Protein AF-A0A2V6F4D1-F1 (afdb_monomer_lite)

Radius of gyration: 13.79 Å; chains: 1; bounding box: 29×24×39 Å

Sequence (109 aa):
STAERVASDVWSASGIIGNGSFQYFFECGLDAENCARAYEAIELPEVARIFRLALSLFPDSRPHEDVAERVAFVREREDAFDKLGMEIVRLDSKMEAHLSAYLKKAGLE

Structure (mmCIF, N/CA/C/O backbone):
data_AF-A0A2V6F4D1-F1
#
_entry.id   AF-A0A2V6F4D1-F1
#
loop_
_atom_site.group_PDB
_atom_site.id
_atom_site.type_symbol
_atom_site.label_atom_id
_atom_site.label_alt_id
_atom_site.label_comp_id
_atom_site.label_asym_id
_atom_site.label_entity_id
_atom_site.label_seq_id
_atom_site.pdbx_PDB_ins_code
_atom_site.Cartn_x
_atom_site.Cartn_y
_atom_site.Cartn_z
_atom_site.occupancy
_atom_site.B_iso_or_equiv
_atom_site.auth_seq_id
_atom_site.auth_comp_id
_atom_site.auth_asym_id
_atom_site.auth_atom_id
_atom_site.pdbx_PDB_model_num
ATOM 1 N N . SER A 1 1 ? -0.321 -10.805 18.295 1.00 84.62 1 SER A N 1
ATOM 2 C CA . SER A 1 1 ? -1.756 -11.019 18.011 1.00 84.62 1 SER A CA 1
ATOM 3 C C . SER A 1 1 ? -2.048 -10.647 16.556 1.00 84.62 1 SER A C 1
ATOM 5 O O . SER A 1 1 ? -1.171 -10.120 15.880 1.00 84.62 1 SER A O 1
ATOM 7 N N . THR A 1 2 ? -3.243 -10.937 16.025 1.00 92.06 2 THR A N 1
ATOM 8 C CA . THR A 1 2 ? -3.626 -10.473 14.671 1.00 92.06 2 THR A CA 1
ATOM 9 C C . THR A 1 2 ? -3.682 -8.946 14.588 1.00 92.06 2 THR A C 1
ATOM 11 O O . THR A 1 2 ? -3.272 -8.384 13.579 1.00 92.06 2 THR A O 1
ATOM 14 N N . ALA A 1 3 ? -4.107 -8.271 15.658 1.00 94.19 3 ALA A N 1
ATOM 15 C CA . ALA A 1 3 ? -4.193 -6.816 15.691 1.00 94.19 3 ALA A CA 1
ATOM 16 C C . ALA A 1 3 ? -2.820 -6.122 15.714 1.00 94.19 3 ALA A C 1
ATOM 18 O O . ALA A 1 3 ? -2.634 -5.150 14.993 1.00 94.19 3 ALA A O 1
ATOM 19 N N . GLU A 1 4 ? -1.836 -6.669 16.438 1.00 94.75 4 GLU A N 1
ATOM 20 C CA . GLU A 1 4 ? -0.452 -6.160 16.411 1.00 94.75 4 GLU A CA 1
ATOM 21 C C . GLU A 1 4 ? 0.172 -6.251 15.013 1.00 94.75 4 GLU A C 1
ATOM 23 O O . GLU A 1 4 ? 0.883 -5.341 14.601 1.00 94.75 4 GLU A O 1
ATOM 28 N N . ARG A 1 5 ? -0.120 -7.323 14.258 1.00 95.62 5 ARG A N 1
ATOM 29 C CA . ARG A 1 5 ? 0.347 -7.454 12.868 1.00 95.62 5 ARG A CA 1
ATOM 30 C C . ARG A 1 5 ? -0.270 -6.392 11.964 1.00 95.62 5 ARG A C 1
ATOM 32 O O . ARG A 1 5 ? 0.471 -5.699 11.287 1.00 95.62 5 ARG A O 1
ATOM 39 N N . VAL A 1 6 ? -1.592 -6.206 12.028 1.00 97.12 6 VAL A N 1
ATOM 40 C CA . VAL A 1 6 ? -2.284 -5.146 11.270 1.00 97.12 6 VAL A CA 1
ATOM 41 C C . VAL A 1 6 ? -1.700 -3.768 11.588 1.00 97.12 6 VAL A C 1
ATOM 43 O O . VAL A 1 6 ? -1.415 -3.006 10.670 1.00 97.12 6 VAL A O 1
ATOM 46 N N . ALA A 1 7 ? -1.465 -3.460 12.866 1.00 96.25 7 ALA A N 1
ATOM 47 C CA . ALA A 1 7 ? -0.856 -2.192 13.263 1.00 96.25 7 ALA A CA 1
ATOM 48 C C . ALA A 1 7 ? 0.572 -2.035 12.725 1.00 96.25 7 ALA A C 1
ATOM 50 O O . ALA A 1 7 ? 0.905 -0.989 12.174 1.00 96.25 7 ALA A O 1
ATOM 51 N N . SER A 1 8 ? 1.392 -3.085 12.826 1.00 95.81 8 SER A N 1
ATOM 52 C CA . SER A 1 8 ? 2.746 -3.099 12.270 1.00 95.81 8 SER A CA 1
ATOM 53 C C . SER A 1 8 ? 2.741 -2.873 10.759 1.00 95.81 8 SER A C 1
ATOM 55 O O . SER A 1 8 ? 3.541 -2.079 10.270 1.00 95.81 8 SER A O 1
ATOM 57 N N . ASP A 1 9 ? 1.845 -3.531 10.023 1.00 96.56 9 ASP A N 1
ATOM 58 C CA . ASP A 1 9 ? 1.752 -3.417 8.566 1.00 96.56 9 ASP A CA 1
ATOM 59 C C . ASP A 1 9 ? 1.314 -2.010 8.142 1.00 96.56 9 ASP A C 1
ATOM 61 O O . ASP A 1 9 ? 1.929 -1.419 7.255 1.00 96.56 9 ASP A O 1
ATOM 65 N N . VAL A 1 10 ? 0.301 -1.441 8.807 1.00 96.75 10 VAL A N 1
ATOM 66 C CA . VAL A 1 10 ? -0.188 -0.078 8.539 1.00 96.75 10 VAL A CA 1
ATOM 67 C C . VAL A 1 10 ? 0.880 0.967 8.858 1.00 96.75 10 VAL A C 1
ATOM 69 O O . VAL A 1 10 ? 1.158 1.822 8.018 1.00 96.75 10 VAL A O 1
ATOM 72 N N . TRP A 1 11 ? 1.504 0.903 10.039 1.00 94.69 11 TRP A N 1
ATOM 73 C CA . TRP A 1 11 ? 2.543 1.863 10.424 1.00 94.69 11 TRP A CA 1
ATOM 74 C C . TRP A 1 11 ? 3.767 1.778 9.521 1.00 94.69 11 TRP A C 1
ATOM 76 O O . TRP A 1 11 ? 4.279 2.810 9.088 1.00 94.69 11 TRP A O 1
ATOM 86 N N . SER A 1 12 ? 4.221 0.562 9.209 1.00 94.75 12 SER A N 1
ATOM 87 C CA . SER A 1 12 ? 5.384 0.369 8.337 1.00 94.75 12 SER A CA 1
ATOM 88 C C . SER A 1 12 ? 5.101 0.911 6.939 1.00 94.75 12 SER A C 1
ATOM 90 O O . SER A 1 12 ? 5.909 1.661 6.395 1.00 94.75 12 SER A O 1
ATOM 92 N N . ALA A 1 13 ? 3.932 0.586 6.381 1.00 96.38 13 ALA A N 1
ATOM 93 C CA . ALA A 1 13 ? 3.523 1.057 5.067 1.00 96.38 13 ALA A CA 1
ATOM 94 C C . ALA A 1 13 ? 3.382 2.586 5.008 1.00 96.38 13 ALA A C 1
ATOM 96 O O . ALA A 1 13 ? 3.936 3.201 4.099 1.00 96.38 13 ALA A O 1
ATOM 97 N N . SER A 1 14 ? 2.697 3.201 5.981 1.00 95.38 14 SER A N 1
ATOM 98 C CA . SER A 1 14 ? 2.554 4.662 6.070 1.00 95.38 14 SER A CA 1
ATOM 99 C C . SER A 1 14 ? 3.920 5.350 6.161 1.00 95.38 14 SER A C 1
ATOM 101 O O . SER A 1 14 ? 4.213 6.229 5.350 1.00 95.38 14 SER A O 1
ATOM 103 N N . GLY A 1 15 ? 4.801 4.899 7.061 1.00 94.62 15 GLY A N 1
ATOM 104 C CA . GLY A 1 15 ? 6.126 5.499 7.232 1.00 94.62 15 GLY A CA 1
ATOM 105 C C . GLY A 1 15 ? 7.007 5.391 5.984 1.00 94.62 15 GLY A C 1
ATOM 106 O O . GLY A 1 15 ? 7.672 6.353 5.602 1.00 94.62 15 GLY A O 1
ATOM 107 N N . ILE A 1 16 ? 6.984 4.242 5.307 1.00 96.88 16 ILE A N 1
ATOM 108 C CA . ILE A 1 16 ? 7.765 4.012 4.085 1.00 96.88 16 ILE A CA 1
ATOM 109 C C . ILE A 1 16 ? 7.234 4.853 2.922 1.00 96.88 16 ILE A C 1
ATOM 111 O O . ILE A 1 16 ? 8.013 5.538 2.258 1.00 96.88 16 ILE A O 1
ATOM 115 N N . ILE A 1 17 ? 5.916 4.862 2.708 1.00 96.75 17 ILE A N 1
ATOM 116 C CA . ILE A 1 17 ? 5.296 5.658 1.643 1.00 96.75 17 ILE A CA 1
ATOM 117 C C . ILE A 1 17 ? 5.469 7.157 1.908 1.00 96.75 17 ILE A C 1
ATOM 119 O O . ILE A 1 17 ? 5.751 7.910 0.979 1.00 96.75 17 ILE A O 1
ATOM 123 N N . GLY A 1 18 ? 5.373 7.597 3.163 1.00 94.38 18 GLY A N 1
ATOM 124 C CA . GLY A 1 18 ? 5.629 8.986 3.543 1.00 94.38 18 GLY A CA 1
ATOM 125 C C . GLY A 1 18 ? 7.074 9.433 3.296 1.00 94.38 18 GLY A C 1
ATOM 126 O O . GLY A 1 18 ? 7.304 10.611 3.033 1.00 94.38 18 GLY A O 1
ATOM 127 N N . ASN A 1 19 ? 8.040 8.510 3.340 1.00 95.00 19 ASN A N 1
ATOM 128 C CA . ASN A 1 19 ? 9.457 8.817 3.140 1.00 95.00 19 ASN A CA 1
ATOM 129 C C . ASN A 1 19 ? 9.904 8.758 1.670 1.00 95.00 19 ASN A C 1
ATOM 131 O O . ASN A 1 19 ? 10.787 9.510 1.269 1.00 95.00 19 ASN A O 1
ATOM 135 N N . GLY A 1 20 ? 9.327 7.860 0.868 1.00 93.69 20 GLY A N 1
ATOM 136 C CA . GLY A 1 20 ? 9.798 7.624 -0.500 1.00 93.69 20 GLY A CA 1
ATOM 137 C C . GLY A 1 20 ? 8.766 6.998 -1.430 1.00 93.69 20 GLY A C 1
ATOM 138 O O . GLY A 1 20 ? 9.142 6.319 -2.384 1.00 93.69 20 GLY A O 1
ATOM 139 N N . SER A 1 21 ? 7.474 7.213 -1.159 1.00 96.44 21 SER A N 1
ATOM 140 C CA . SER A 1 21 ? 6.369 6.769 -2.013 1.00 96.44 21 SER A CA 1
ATOM 141 C C . SER A 1 21 ? 6.341 5.241 -2.214 1.00 96.44 21 SER A C 1
ATOM 143 O O . SER A 1 21 ? 6.951 4.465 -1.471 1.00 96.44 21 SER A O 1
ATOM 145 N N . PHE A 1 22 ? 5.601 4.777 -3.220 1.00 97.62 22 PHE A N 1
ATOM 146 C CA . PHE A 1 22 ? 5.604 3.376 -3.631 1.00 97.62 22 PHE A CA 1
ATOM 147 C C . PHE A 1 22 ? 6.956 2.918 -4.184 1.00 97.62 22 PHE A C 1
ATOM 149 O O . PHE A 1 22 ? 7.234 1.721 -4.150 1.00 97.62 22 PHE A O 1
ATOM 156 N N . GLN A 1 23 ? 7.813 3.838 -4.639 1.00 95.38 23 GLN A N 1
ATOM 157 C CA . GLN A 1 23 ? 9.179 3.496 -5.021 1.00 95.38 23 GLN A CA 1
ATOM 158 C C . GLN A 1 23 ? 9.922 2.830 -3.868 1.00 95.38 23 GLN A C 1
ATOM 160 O O . GLN A 1 23 ? 10.333 1.673 -3.983 1.00 95.38 23 GLN A O 1
ATOM 165 N N . TYR A 1 24 ? 10.014 3.523 -2.736 1.00 96.44 24 TYR A N 1
ATOM 166 C CA . TYR A 1 24 ? 10.702 2.988 -1.572 1.00 96.44 24 TYR A CA 1
ATOM 167 C C . TYR A 1 24 ? 9.999 1.741 -1.017 1.00 96.44 24 TYR A C 1
ATOM 169 O O . TYR A 1 24 ? 10.649 0.780 -0.611 1.00 96.44 24 TYR A O 1
ATOM 177 N N . PHE A 1 25 ? 8.665 1.692 -1.095 1.00 97.94 25 PHE A N 1
ATOM 178 C CA . PHE A 1 25 ? 7.891 0.510 -0.709 1.00 97.94 25 PHE A CA 1
ATOM 179 C C . PHE A 1 25 ? 8.295 -0.757 -1.478 1.00 97.94 25 PHE A C 1
ATOM 181 O O . PHE A 1 25 ? 8.568 -1.796 -0.868 1.00 97.94 25 PHE A O 1
ATOM 188 N N . PHE A 1 26 ? 8.357 -0.688 -2.810 1.00 97.38 26 PHE A N 1
ATOM 189 C CA . PHE A 1 26 ? 8.723 -1.843 -3.632 1.00 97.38 26 PHE A CA 1
ATOM 190 C C . PHE A 1 26 ? 10.229 -2.146 -3.584 1.00 97.38 26 PHE A C 1
ATOM 192 O O . PHE A 1 26 ? 10.604 -3.318 -3.674 1.00 97.38 26 PHE A O 1
ATOM 199 N N . GLU A 1 27 ? 11.090 -1.147 -3.367 1.00 93.12 27 GLU A N 1
ATOM 200 C CA . GLU A 1 27 ? 12.516 -1.347 -3.058 1.00 93.12 27 GLU A CA 1
ATOM 201 C C . GLU A 1 27 ? 12.704 -2.202 -1.794 1.00 93.12 27 GLU A C 1
ATOM 203 O O . GLU A 1 27 ? 13.487 -3.155 -1.804 1.00 93.12 27 GLU A O 1
ATOM 208 N N . CYS A 1 28 ? 11.923 -1.939 -0.740 1.00 94.19 28 CYS A N 1
ATOM 209 C CA . CYS A 1 28 ? 11.936 -2.718 0.501 1.00 94.19 28 CYS A CA 1
ATOM 210 C C . CYS A 1 28 ? 11.368 -4.143 0.360 1.00 94.19 28 CYS A C 1
ATOM 212 O O . CYS A 1 28 ? 11.510 -4.940 1.286 1.00 94.19 28 CYS A O 1
ATOM 214 N N . GLY A 1 29 ? 10.734 -4.482 -0.769 1.00 93.69 29 GLY A N 1
ATOM 215 C CA . GLY A 1 29 ? 10.174 -5.816 -1.008 1.00 93.69 29 GLY A CA 1
ATOM 216 C C . GLY A 1 29 ? 8.981 -6.156 -0.111 1.00 93.69 29 GLY A C 1
ATOM 217 O O . GLY A 1 29 ? 8.773 -7.325 0.209 1.00 93.69 29 GLY A O 1
ATOM 218 N N . LEU A 1 30 ? 8.218 -5.147 0.317 1.00 94.31 30 LEU A N 1
ATOM 219 C CA . LEU A 1 30 ? 7.033 -5.349 1.145 1.00 94.31 30 LEU A CA 1
ATOM 220 C C . LEU A 1 30 ? 5.851 -5.910 0.346 1.00 94.31 30 LEU A C 1
ATOM 222 O O . LEU A 1 30 ? 5.698 -5.664 -0.852 1.00 94.31 30 LEU A O 1
ATOM 226 N N . ASP A 1 31 ? 4.980 -6.643 1.040 1.00 96.12 31 ASP A N 1
ATOM 227 C CA . ASP A 1 31 ? 3.773 -7.225 0.455 1.00 96.12 31 ASP A CA 1
ATOM 228 C C . ASP A 1 31 ? 2.637 -6.190 0.405 1.00 96.12 31 ASP A C 1
ATOM 230 O O . ASP A 1 31 ? 1.941 -5.932 1.391 1.00 96.12 31 ASP A O 1
ATOM 234 N N . ALA A 1 32 ? 2.442 -5.603 -0.777 1.00 97.31 32 ALA A N 1
ATOM 235 C CA . ALA A 1 32 ? 1.397 -4.614 -1.028 1.00 97.31 32 ALA A CA 1
ATOM 236 C C . ALA A 1 32 ? -0.030 -5.153 -0.813 1.00 97.31 32 ALA A C 1
ATOM 238 O O . ALA A 1 32 ? -0.895 -4.394 -0.375 1.00 97.31 32 ALA A O 1
ATOM 239 N N . GLU A 1 33 ? -0.304 -6.431 -1.096 1.00 97.88 33 GLU A N 1
ATOM 240 C CA . GLU A 1 33 ? -1.643 -7.008 -0.901 1.00 97.88 33 GLU A CA 1
ATOM 241 C C . GLU A 1 33 ? -1.907 -7.263 0.586 1.00 97.88 33 GLU A C 1
ATOM 243 O O . GLU A 1 33 ? -3.020 -7.035 1.064 1.00 97.88 33 GLU A O 1
ATOM 248 N N . ASN A 1 34 ? -0.885 -7.654 1.352 1.00 97.69 34 ASN A N 1
ATOM 249 C CA . ASN A 1 34 ? -1.007 -7.733 2.806 1.00 97.69 34 ASN A CA 1
ATOM 250 C C . ASN A 1 34 ? -1.252 -6.348 3.431 1.00 97.69 34 ASN A C 1
ATOM 252 O O . ASN A 1 34 ? -2.167 -6.197 4.242 1.00 97.69 34 ASN A O 1
ATOM 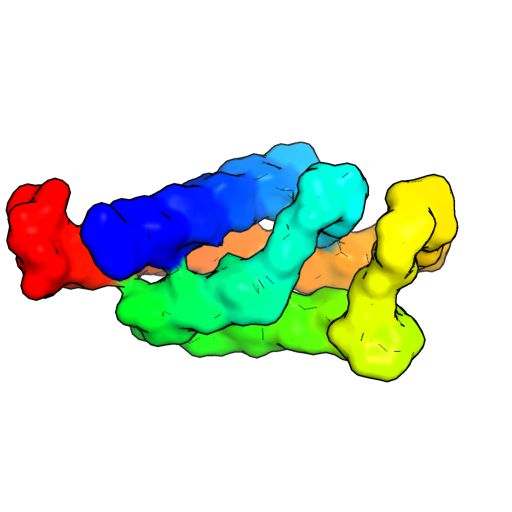256 N N . CYS A 1 35 ? -0.524 -5.313 2.994 1.00 97.88 35 CYS A N 1
ATOM 257 C CA . CYS A 1 35 ? -0.792 -3.935 3.417 1.00 97.88 35 CYS A CA 1
ATOM 258 C C . CYS A 1 35 ? -2.212 -3.490 3.036 1.00 97.88 35 CYS A C 1
ATOM 260 O O . CYS A 1 35 ? -2.908 -2.906 3.866 1.00 97.88 35 CYS A O 1
ATOM 262 N N . ALA A 1 36 ? -2.692 -3.820 1.830 1.00 98.38 36 ALA A N 1
ATOM 263 C CA . ALA A 1 36 ? -4.063 -3.516 1.420 1.00 98.38 36 ALA A CA 1
ATOM 264 C C . ALA A 1 36 ? -5.097 -4.116 2.387 1.00 98.38 36 ALA A C 1
ATOM 266 O O . ALA A 1 36 ? -5.993 -3.412 2.850 1.00 98.38 36 ALA A O 1
ATOM 267 N N . ARG A 1 37 ? -4.939 -5.391 2.758 1.00 98.38 37 ARG A N 1
ATOM 268 C CA . ARG A 1 37 ? -5.823 -6.061 3.728 1.00 98.38 37 ARG A CA 1
ATOM 269 C C . ARG A 1 37 ? -5.741 -5.445 5.122 1.00 98.38 37 ARG A C 1
ATOM 271 O O . ARG A 1 37 ? -6.759 -5.360 5.805 1.00 98.38 37 ARG A O 1
ATOM 278 N N . ALA A 1 38 ? -4.561 -4.996 5.546 1.00 98.25 38 ALA A N 1
ATOM 279 C CA . ALA A 1 38 ? -4.396 -4.303 6.820 1.00 98.25 38 ALA A CA 1
ATOM 280 C C . ALA A 1 38 ? -5.159 -2.963 6.837 1.00 98.25 38 ALA A C 1
ATOM 282 O O . ALA A 1 38 ? -5.856 -2.669 7.808 1.00 98.25 38 ALA A O 1
ATOM 283 N N . TYR A 1 39 ? -5.124 -2.200 5.738 1.00 98.31 39 TYR A N 1
ATOM 284 C CA . TYR A 1 39 ? -5.928 -0.981 5.597 1.00 98.31 39 TYR A CA 1
ATOM 285 C C . TYR A 1 39 ? -7.442 -1.258 5.563 1.00 98.31 39 TYR A C 1
ATOM 287 O O . TYR A 1 39 ? -8.214 -0.501 6.150 1.00 98.31 39 TYR A O 1
ATOM 295 N N . GLU A 1 40 ? -7.889 -2.361 4.954 1.00 98.44 40 GLU A N 1
ATOM 296 C CA . GLU A 1 40 ? -9.298 -2.786 5.035 1.00 98.44 40 GLU A CA 1
ATOM 297 C C . GLU A 1 40 ? -9.713 -3.135 6.467 1.00 98.44 40 GLU A C 1
ATOM 299 O O . GLU A 1 40 ? -10.811 -2.773 6.892 1.00 98.44 40 GLU A O 1
ATOM 304 N N . ALA A 1 41 ? -8.835 -3.794 7.229 1.00 98.12 41 ALA A N 1
ATOM 305 C CA . ALA A 1 41 ? -9.109 -4.183 8.611 1.00 98.12 41 ALA A CA 1
ATOM 306 C C . ALA A 1 41 ? -9.328 -2.977 9.541 1.00 98.12 41 ALA A C 1
ATOM 308 O O . ALA A 1 41 ? -10.114 -3.075 10.483 1.00 98.12 41 ALA A O 1
ATOM 309 N N . ILE A 1 42 ? -8.681 -1.841 9.258 1.00 97.56 42 ILE A N 1
ATOM 310 C CA . ILE A 1 42 ? -8.884 -0.585 9.996 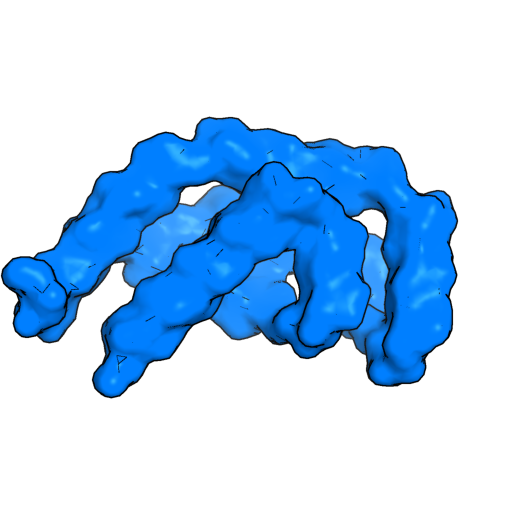1.00 97.56 42 ILE A CA 1
ATOM 311 C C . ILE A 1 42 ? -9.978 0.305 9.383 1.00 97.56 42 ILE A C 1
ATOM 313 O O . ILE A 1 42 ? -10.088 1.473 9.733 1.00 97.56 42 ILE A O 1
ATOM 317 N N . GLU A 1 43 ? -10.816 -0.226 8.490 1.00 97.69 43 GLU A N 1
ATOM 318 C CA . GLU A 1 43 ? -11.926 0.508 7.862 1.00 97.69 43 GLU A CA 1
ATOM 319 C C . GLU A 1 43 ? -11.462 1.672 6.949 1.00 97.69 43 GLU A C 1
ATOM 321 O O . GLU A 1 43 ? -12.163 2.674 6.825 1.00 97.69 43 GLU A O 1
ATOM 326 N N . LEU A 1 44 ? -10.310 1.530 6.269 1.00 97.56 44 LEU A N 1
ATOM 327 C CA . LEU A 1 44 ? -9.807 2.457 5.234 1.00 97.56 44 LEU A CA 1
ATOM 328 C C . LEU A 1 44 ? -9.678 1.791 3.846 1.00 97.56 44 LEU A C 1
ATOM 330 O O . LEU A 1 44 ? -8.574 1.660 3.298 1.00 97.56 44 LEU A O 1
ATOM 334 N N . PRO A 1 45 ? -10.799 1.370 3.231 1.00 97.94 45 PRO A N 1
ATOM 335 C CA . PRO A 1 45 ? -10.785 0.680 1.941 1.00 97.94 45 PRO A CA 1
ATOM 336 C C . PRO A 1 45 ? -10.248 1.545 0.790 1.00 97.94 45 PRO A C 1
ATOM 338 O O . PRO A 1 45 ? -9.773 1.006 -0.213 1.00 97.94 45 PRO A O 1
ATOM 341 N N . GLU A 1 46 ? -10.285 2.878 0.900 1.00 97.62 46 GLU A N 1
ATOM 342 C CA . GLU A 1 46 ? -9.715 3.757 -0.120 1.00 97.62 46 GLU A CA 1
ATOM 343 C C . GLU A 1 46 ? -8.197 3.586 -0.264 1.00 97.62 46 GLU A C 1
ATOM 345 O O . GLU A 1 46 ? -7.702 3.584 -1.392 1.00 97.62 46 GLU A O 1
ATOM 350 N N . VAL A 1 47 ? -7.477 3.370 0.843 1.00 97.94 47 VAL A N 1
ATOM 351 C CA . VAL A 1 47 ? -6.027 3.134 0.831 1.00 97.94 47 VAL A CA 1
ATOM 352 C C . VAL A 1 47 ? -5.731 1.746 0.277 1.00 97.94 47 VAL A C 1
ATOM 354 O O . VAL A 1 47 ? -4.874 1.596 -0.592 1.00 97.94 47 VAL A O 1
ATOM 357 N N . ALA A 1 48 ? -6.505 0.738 0.683 1.00 98.44 48 ALA A N 1
ATOM 358 C CA . ALA A 1 48 ? -6.386 -0.617 0.149 1.00 98.44 48 ALA A CA 1
ATOM 359 C C . ALA A 1 48 ? -6.541 -0.667 -1.379 1.00 98.44 48 ALA A C 1
ATOM 361 O O . ALA A 1 48 ? -5.779 -1.337 -2.078 1.00 98.44 48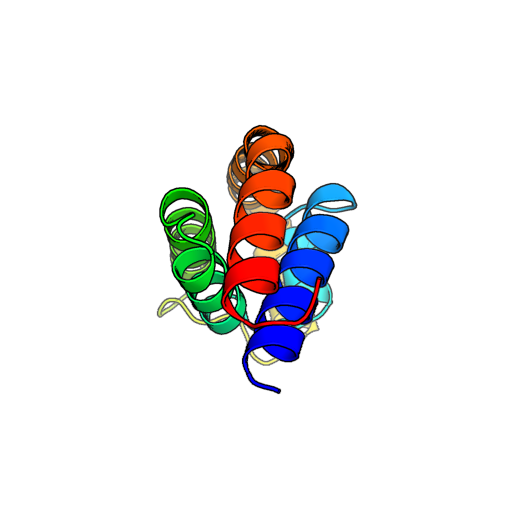 ALA A O 1
ATOM 362 N N . ARG A 1 49 ? -7.493 0.101 -1.924 1.00 98.56 49 ARG A N 1
ATOM 363 C CA . ARG A 1 49 ? -7.663 0.254 -3.374 1.00 98.56 49 ARG A CA 1
ATOM 364 C C . ARG A 1 49 ? -6.419 0.856 -4.032 1.00 98.56 49 ARG A C 1
ATOM 366 O O . ARG A 1 49 ? -6.061 0.414 -5.118 1.00 98.56 49 ARG A O 1
ATOM 373 N N . ILE A 1 50 ? -5.759 1.828 -3.401 1.00 98.50 50 ILE A N 1
ATOM 374 C CA . ILE A 1 50 ? -4.536 2.443 -3.937 1.00 98.50 50 ILE A CA 1
ATOM 375 C C . ILE A 1 50 ? -3.387 1.426 -3.993 1.00 98.50 50 ILE A C 1
ATOM 377 O O . ILE A 1 50 ? -2.726 1.334 -5.024 1.00 98.50 50 ILE A O 1
ATOM 381 N N . PHE A 1 51 ? -3.197 0.600 -2.957 1.00 98.50 51 PHE A N 1
ATOM 382 C CA . PHE A 1 51 ? -2.219 -0.501 -2.992 1.00 98.50 51 PHE A CA 1
ATOM 383 C C . PHE A 1 51 ? -2.473 -1.464 -4.155 1.00 98.50 51 PHE A C 1
ATOM 385 O O . PHE A 1 51 ? -1.552 -1.822 -4.888 1.00 98.50 51 PHE A O 1
ATOM 392 N N . ARG A 1 52 ? -3.735 -1.845 -4.375 1.00 98.56 52 ARG A N 1
ATOM 393 C CA . ARG A 1 52 ? -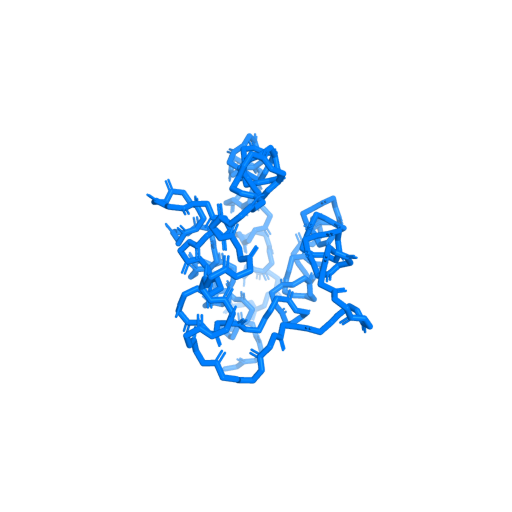4.106 -2.725 -5.494 1.00 98.56 52 ARG A CA 1
ATOM 394 C C . ARG A 1 52 ? -3.942 -2.052 -6.855 1.00 98.56 52 ARG A C 1
ATOM 396 O O . ARG A 1 52 ? -3.566 -2.718 -7.815 1.00 98.56 52 ARG A O 1
ATOM 403 N N . LEU A 1 53 ? -4.163 -0.740 -6.947 1.00 98.56 53 LEU A N 1
ATOM 404 C CA . LEU A 1 53 ? -3.843 0.026 -8.152 1.00 98.56 53 LEU A CA 1
ATOM 405 C C . LEU A 1 53 ? -2.336 0.055 -8.413 1.00 98.56 53 LEU A C 1
ATOM 407 O O . LEU A 1 53 ? -1.932 -0.180 -9.548 1.00 98.56 53 LEU A O 1
ATOM 411 N N . ALA A 1 54 ? -1.511 0.262 -7.385 1.00 98.31 54 ALA A N 1
ATOM 412 C CA . ALA A 1 54 ? -0.058 0.205 -7.515 1.00 98.31 54 ALA A CA 1
ATOM 413 C C . ALA A 1 54 ? 0.408 -1.185 -7.982 1.00 98.31 54 ALA A C 1
ATOM 415 O O . ALA A 1 54 ? 1.221 -1.280 -8.898 1.00 98.31 54 ALA A O 1
ATOM 416 N N . LEU A 1 55 ? -0.167 -2.262 -7.432 1.00 98.31 55 LEU A N 1
ATOM 417 C CA . LEU A 1 55 ? 0.068 -3.629 -7.909 1.00 98.31 55 LEU A CA 1
ATOM 418 C C . LEU A 1 55 ? -0.323 -3.800 -9.378 1.00 98.31 55 LEU A C 1
ATOM 420 O O . LEU A 1 55 ? 0.451 -4.371 -10.137 1.00 98.31 55 LEU A O 1
ATOM 424 N N . SER A 1 56 ? -1.472 -3.263 -9.798 1.00 98.25 56 SER A N 1
ATOM 425 C CA . SER A 1 56 ? -1.955 -3.382 -11.182 1.00 98.25 56 SER A CA 1
ATOM 426 C C . SER A 1 56 ? -1.064 -2.706 -12.231 1.00 98.25 56 SER A C 1
ATOM 428 O O . SER A 1 56 ? -1.230 -2.965 -13.421 1.00 98.25 56 SER A O 1
ATOM 430 N N . LEU A 1 57 ? -0.119 -1.854 -11.810 1.00 98.00 57 LEU A N 1
ATOM 431 C CA . LEU A 1 57 ? 0.885 -1.285 -12.709 1.00 98.00 57 LEU A CA 1
ATOM 432 C C . LEU A 1 57 ? 1.927 -2.321 -13.136 1.00 98.00 57 LEU A C 1
ATOM 434 O O . LEU A 1 57 ? 2.513 -2.163 -14.205 1.00 98.00 57 LEU A O 1
ATOM 438 N N . PHE A 1 58 ? 2.158 -3.361 -12.333 1.00 97.94 58 PHE A N 1
ATOM 439 C CA . PHE A 1 58 ? 3.059 -4.452 -12.681 1.00 97.94 58 PHE A CA 1
ATOM 440 C C . PHE A 1 58 ? 2.391 -5.474 -13.615 1.00 97.94 58 PHE A C 1
ATOM 442 O O . PHE A 1 58 ? 1.171 -5.674 -13.549 1.00 97.94 58 PHE A O 1
ATOM 449 N N . PRO A 1 59 ? 3.175 -6.188 -14.445 1.00 97.44 59 PRO A N 1
ATOM 450 C CA . PRO A 1 59 ? 2.683 -7.335 -15.203 1.00 97.44 59 PRO A CA 1
ATOM 451 C C . PRO A 1 59 ? 1.986 -8.352 -14.289 1.00 97.44 59 PRO A C 1
ATOM 453 O O . PRO A 1 59 ? 2.464 -8.646 -13.194 1.00 97.44 59 PRO A O 1
ATOM 456 N N . ASP A 1 60 ? 0.820 -8.846 -14.711 1.00 96.44 60 ASP A N 1
ATOM 457 C CA . ASP A 1 60 ? -0.015 -9.791 -13.949 1.00 96.44 60 ASP A CA 1
ATOM 458 C C . ASP A 1 60 ? -0.365 -9.340 -12.516 1.00 96.44 60 ASP A C 1
ATOM 460 O O . ASP A 1 60 ? -0.729 -10.152 -11.664 1.00 96.44 60 ASP A O 1
ATOM 464 N N . SER A 1 61 ? -0.286 -8.029 -12.252 1.00 97.06 61 SER A N 1
ATOM 465 C CA . SER A 1 61 ? -0.443 -7.426 -10.924 1.00 97.06 61 SER A CA 1
ATOM 466 C C . SER A 1 61 ? 0.533 -7.967 -9.870 1.00 97.06 61 SER A C 1
ATOM 468 O O . SER A 1 61 ? 0.191 -8.054 -8.689 1.00 97.06 61 SER A O 1
ATOM 470 N N . ARG A 1 62 ? 1.740 -8.369 -10.290 1.00 96.88 62 ARG A N 1
ATOM 471 C CA . ARG A 1 62 ? 2.767 -8.952 -9.418 1.00 96.88 62 ARG A CA 1
ATOM 472 C C . ARG A 1 62 ? 4.094 -8.214 -9.570 1.00 96.88 62 ARG A C 1
ATOM 474 O O . ARG A 1 62 ? 4.610 -8.145 -10.683 1.00 96.88 62 ARG A O 1
ATOM 481 N N . PRO A 1 63 ? 4.687 -7.703 -8.476 1.00 97.38 63 PRO A N 1
ATOM 482 C CA . PRO A 1 63 ? 6.034 -7.159 -8.531 1.00 97.38 63 PRO A CA 1
ATOM 483 C C . PRO A 1 63 ? 7.027 -8.210 -9.029 1.00 97.38 63 PRO A C 1
ATOM 485 O O . PRO A 1 63 ? 6.897 -9.389 -8.698 1.00 97.38 63 PRO A O 1
ATOM 488 N N . HIS A 1 64 ? 8.033 -7.777 -9.790 1.00 97.12 64 HIS A N 1
ATOM 489 C CA . HIS A 1 64 ? 9.133 -8.652 -10.196 1.00 97.12 64 HIS A CA 1
ATOM 490 C C . HIS A 1 64 ? 9.792 -9.277 -8.958 1.00 97.12 64 HIS A C 1
ATOM 492 O O . HIS A 1 64 ? 10.007 -8.586 -7.958 1.00 97.12 64 HIS A O 1
ATOM 498 N N . GLU A 1 65 ? 10.096 -10.577 -9.012 1.00 95.50 65 GLU A N 1
ATOM 499 C CA . GLU A 1 65 ? 10.752 -11.284 -7.903 1.00 95.50 65 GLU A CA 1
ATOM 500 C C . GLU A 1 65 ? 12.190 -10.787 -7.713 1.00 95.50 65 GLU A C 1
ATOM 502 O O . GLU A 1 65 ? 12.612 -10.511 -6.584 1.00 95.50 65 GLU A O 1
ATOM 507 N N . ASP A 1 66 ? 12.908 -10.590 -8.824 1.00 96.56 66 ASP A N 1
ATOM 508 C CA . ASP A 1 66 ? 14.238 -9.995 -8.817 1.00 96.56 66 ASP A CA 1
ATOM 509 C C . ASP A 1 66 ? 14.185 -8.522 -8.384 1.00 96.56 66 ASP A C 1
ATOM 511 O O . ASP A 1 66 ? 13.374 -7.721 -8.860 1.00 96.56 66 ASP A O 1
ATOM 515 N N . VAL A 1 67 ? 15.068 -8.162 -7.450 1.00 95.94 67 VAL A N 1
ATOM 516 C CA . VAL A 1 67 ? 15.108 -6.818 -6.861 1.00 95.94 67 VAL A CA 1
ATOM 517 C C . VAL A 1 67 ? 15.519 -5.781 -7.903 1.00 95.94 67 VAL A C 1
ATOM 519 O O . VAL A 1 67 ? 14.924 -4.708 -7.949 1.00 95.94 67 VAL A O 1
ATOM 522 N N . ALA A 1 68 ? 16.513 -6.077 -8.743 1.00 97.00 68 ALA A N 1
ATOM 523 C CA . ALA A 1 68 ? 17.007 -5.116 -9.722 1.00 97.00 68 ALA A CA 1
ATOM 524 C C . ALA A 1 68 ? 15.950 -4.840 -10.799 1.00 97.00 68 ALA A C 1
ATOM 526 O O . ALA A 1 68 ? 15.720 -3.677 -11.135 1.00 97.00 68 ALA A O 1
ATOM 527 N N . GLU A 1 69 ? 15.255 -5.877 -11.272 1.00 97.88 69 GLU A N 1
ATOM 528 C CA . GLU A 1 69 ? 14.121 -5.732 -12.190 1.00 97.88 69 GLU A CA 1
ATOM 529 C C . GLU A 1 69 ? 12.982 -4.922 -11.568 1.00 97.88 69 GLU A C 1
ATOM 531 O O . GLU A 1 69 ? 12.467 -3.995 -12.194 1.00 97.88 69 GLU A O 1
ATOM 536 N N . ARG A 1 70 ? 12.611 -5.220 -10.315 1.00 97.62 70 ARG A N 1
ATOM 537 C CA . ARG A 1 70 ? 11.539 -4.503 -9.611 1.00 97.62 70 ARG A CA 1
ATOM 538 C C . ARG A 1 70 ? 11.854 -3.019 -9.463 1.00 97.62 70 ARG A C 1
ATOM 540 O O . ARG A 1 70 ? 11.002 -2.186 -9.758 1.00 97.62 70 ARG A O 1
ATOM 547 N N . VAL A 1 71 ? 13.071 -2.687 -9.040 1.00 96.88 71 VAL A N 1
ATOM 548 C CA . VAL A 1 71 ? 13.504 -1.294 -8.868 1.00 96.88 71 VAL A CA 1
ATOM 549 C C . VAL A 1 71 ? 13.580 -0.571 -10.208 1.00 96.88 71 VAL A C 1
ATOM 551 O O . VAL A 1 71 ? 13.088 0.551 -10.320 1.00 96.88 71 VAL A O 1
ATOM 554 N N . ALA A 1 72 ? 14.132 -1.208 -11.245 1.00 97.62 72 ALA A N 1
ATOM 555 C CA . ALA A 1 72 ? 14.163 -0.633 -12.587 1.00 97.62 72 ALA A CA 1
ATOM 556 C C . ALA A 1 72 ? 12.744 -0.349 -13.109 1.00 97.62 72 ALA A C 1
ATOM 558 O O . ALA A 1 72 ? 12.470 0.760 -13.568 1.00 97.62 72 ALA A O 1
ATOM 559 N N . PHE A 1 73 ? 11.823 -1.306 -12.955 1.00 97.81 73 PHE A N 1
ATOM 560 C CA . PHE A 1 73 ? 10.433 -1.172 -13.388 1.00 97.81 73 PHE A CA 1
ATOM 561 C C . PHE A 1 73 ? 9.716 0.005 -12.721 1.00 97.81 73 PHE A C 1
ATOM 563 O O . PHE A 1 73 ? 8.999 0.759 -13.388 1.00 97.81 73 PHE A O 1
ATOM 570 N N . VAL A 1 74 ? 9.901 0.149 -11.405 1.00 96.94 74 VAL A N 1
ATOM 571 C CA . VAL A 1 74 ? 9.280 1.221 -10.624 1.00 96.94 74 VAL A CA 1
ATOM 572 C C . VAL A 1 74 ? 9.867 2.574 -11.000 1.00 96.94 74 VAL A C 1
ATOM 574 O O . VAL A 1 74 ? 9.107 3.511 -11.223 1.00 96.94 74 VAL A O 1
ATOM 577 N N . ARG A 1 75 ? 11.188 2.662 -11.178 1.00 96.19 75 ARG A N 1
ATOM 578 C CA . ARG A 1 75 ? 11.874 3.895 -11.584 1.00 96.19 75 ARG A CA 1
ATOM 579 C C . ARG A 1 75 ? 11.436 4.402 -12.958 1.00 96.19 75 ARG A C 1
ATOM 581 O O . ARG A 1 75 ? 11.263 5.596 -13.150 1.00 96.19 75 ARG A O 1
ATOM 588 N N . GLU A 1 76 ? 11.204 3.508 -13.916 1.00 97.31 76 GLU A N 1
ATOM 589 C CA . GLU A 1 76 ? 10.656 3.880 -15.232 1.00 97.31 76 GLU A CA 1
ATOM 590 C C . GLU A 1 76 ? 9.238 4.471 -15.162 1.00 97.31 76 GLU A C 1
ATOM 592 O O . GLU A 1 76 ? 8.770 5.087 -16.121 1.00 97.31 76 GLU A O 1
ATOM 597 N N . ARG A 1 77 ? 8.529 4.249 -14.050 1.00 96.62 77 ARG A N 1
ATOM 598 C CA . ARG A 1 77 ? 7.126 4.627 -13.831 1.00 96.62 77 ARG A CA 1
ATOM 599 C C . ARG A 1 77 ? 6.955 5.458 -12.557 1.00 96.62 77 ARG A C 1
ATOM 601 O O . ARG A 1 77 ? 5.852 5.493 -12.012 1.00 96.62 77 ARG A O 1
ATOM 608 N N . GLU A 1 78 ? 8.020 6.122 -12.109 1.00 95.50 78 GLU A N 1
ATOM 609 C CA . GLU A 1 78 ? 8.088 6.874 -10.847 1.00 95.50 78 GLU A CA 1
ATOM 610 C C . GLU A 1 78 ? 6.890 7.822 -10.703 1.00 95.50 78 GLU A C 1
ATOM 612 O O . GLU A 1 78 ? 6.124 7.694 -9.756 1.00 95.50 78 GLU A O 1
ATOM 617 N N . ASP A 1 79 ? 6.593 8.625 -11.731 1.00 97.56 79 ASP A N 1
ATOM 618 C CA . ASP A 1 79 ? 5.438 9.536 -11.759 1.00 97.56 79 ASP A CA 1
ATOM 619 C C . ASP A 1 79 ? 4.082 8.865 -11.464 1.00 97.56 79 ASP A C 1
ATOM 621 O O . ASP A 1 79 ? 3.177 9.489 -10.903 1.00 97.56 79 ASP A O 1
ATOM 625 N N . ALA A 1 80 ? 3.880 7.622 -11.913 1.00 97.69 80 ALA A N 1
ATOM 626 C CA . ALA A 1 80 ? 2.632 6.896 -11.691 1.00 97.69 80 ALA A CA 1
ATOM 627 C C . ALA A 1 80 ? 2.546 6.387 -10.248 1.00 97.69 80 ALA A C 1
ATOM 629 O O . ALA A 1 80 ? 1.500 6.521 -9.609 1.00 97.69 80 ALA A O 1
ATOM 630 N N . PHE A 1 81 ? 3.651 5.854 -9.731 1.00 98.00 81 PHE A N 1
ATOM 631 C CA . PHE A 1 81 ? 3.762 5.408 -8.347 1.00 98.00 81 PHE A CA 1
ATOM 632 C C . PHE A 1 81 ? 3.675 6.580 -7.362 1.00 98.00 81 PHE A C 1
ATOM 634 O O . PHE A 1 81 ? 2.970 6.475 -6.361 1.00 98.00 81 PHE A O 1
ATOM 641 N N . ASP A 1 82 ? 4.266 7.726 -7.689 1.00 97.44 82 ASP A N 1
ATOM 642 C CA . ASP A 1 82 ? 4.228 8.943 -6.878 1.00 97.44 82 ASP A CA 1
ATOM 643 C C . ASP A 1 82 ? 2.849 9.556 -6.771 1.00 97.44 82 ASP A C 1
ATOM 645 O O . ASP A 1 82 ? 2.422 9.924 -5.676 1.00 97.44 82 ASP A O 1
ATOM 649 N N . LYS A 1 83 ? 2.089 9.590 -7.866 1.00 97.94 83 LYS A N 1
ATOM 650 C CA . LYS A 1 83 ? 0.690 10.033 -7.807 1.00 97.94 83 LYS A CA 1
ATOM 651 C C . LYS A 1 83 ? -0.118 9.196 -6.816 1.00 97.94 83 LYS A C 1
ATOM 653 O O . LYS A 1 83 ? -0.871 9.765 -6.027 1.00 97.94 83 LYS A O 1
ATOM 658 N N . LEU A 1 84 ? 0.073 7.877 -6.821 1.00 98.06 84 LEU A N 1
ATOM 659 C CA . LEU A 1 84 ? -0.595 6.964 -5.891 1.00 98.06 84 LEU A CA 1
ATOM 660 C C . LEU A 1 84 ? -0.079 7.134 -4.451 1.00 98.06 84 LEU A C 1
ATOM 662 O O . LEU A 1 84 ? -0.882 7.201 -3.521 1.00 98.06 84 LEU A O 1
ATOM 666 N N . GLY A 1 85 ? 1.235 7.263 -4.251 1.00 97.44 85 GLY A N 1
ATOM 667 C CA . GLY A 1 85 ? 1.831 7.493 -2.932 1.00 97.44 85 GLY A CA 1
ATOM 668 C C . GLY A 1 85 ? 1.332 8.792 -2.296 1.00 97.44 85 GLY A C 1
ATOM 669 O O . GLY A 1 85 ? 0.913 8.806 -1.138 1.00 97.44 85 GLY A O 1
ATOM 670 N N . MET A 1 86 ? 1.249 9.870 -3.079 1.00 97.12 86 MET A N 1
ATOM 671 C CA . MET A 1 86 ? 0.681 11.148 -2.643 1.00 97.12 86 MET A CA 1
ATOM 672 C C . MET A 1 86 ? -0.793 11.043 -2.229 1.00 97.12 86 MET A C 1
ATOM 674 O O . MET A 1 86 ? -1.227 11.775 -1.339 1.00 97.12 86 MET A O 1
ATOM 678 N N . GLU A 1 87 ? -1.590 10.174 -2.860 1.00 96.75 87 GLU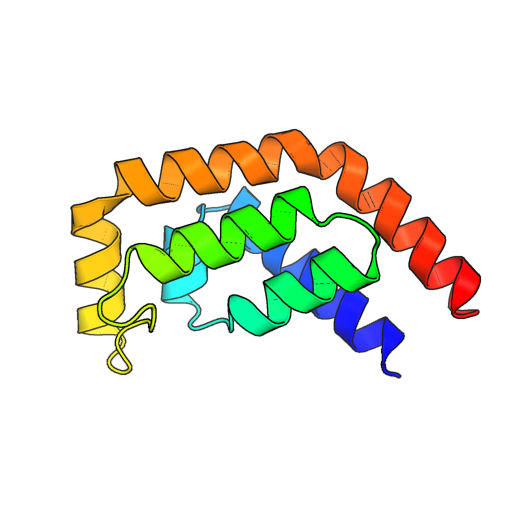 A N 1
ATOM 679 C CA . GLU A 1 87 ? -2.971 9.929 -2.424 1.00 96.75 87 GLU A CA 1
ATOM 680 C C . GLU A 1 87 ? -3.023 9.291 -1.030 1.00 96.75 87 GLU A C 1
ATOM 682 O O . GLU A 1 87 ? -3.853 9.701 -0.220 1.00 96.75 87 GLU A O 1
ATOM 687 N N . ILE A 1 88 ? -2.108 8.370 -0.713 1.00 96.00 88 ILE A N 1
ATOM 688 C CA . ILE A 1 88 ? -2.009 7.764 0.625 1.00 96.00 88 ILE A CA 1
ATOM 689 C C . ILE A 1 88 ? -1.577 8.799 1.661 1.00 96.00 88 ILE A C 1
ATOM 691 O O . ILE A 1 88 ? -2.220 8.914 2.700 1.00 96.00 88 ILE A O 1
ATOM 695 N N . VAL A 1 89 ? -0.561 9.615 1.361 1.00 94.19 89 VAL A N 1
ATOM 696 C CA . VAL A 1 89 ? -0.087 10.668 2.280 1.00 94.19 89 VAL A CA 1
ATOM 697 C C . VAL A 1 89 ? -1.205 11.659 2.630 1.00 94.19 89 VAL A C 1
ATOM 699 O O . VAL A 1 89 ? -1.330 12.089 3.774 1.00 94.19 89 VAL A O 1
ATOM 702 N N . ARG A 1 90 ? -2.092 11.989 1.682 1.00 94.75 90 ARG A N 1
ATOM 703 C CA . ARG A 1 90 ? -3.268 12.840 1.960 1.00 94.75 90 ARG A CA 1
ATOM 704 C C . ARG A 1 90 ? -4.276 12.193 2.912 1.00 94.75 90 ARG A C 1
ATOM 706 O O . ARG A 1 90 ? -5.038 12.906 3.563 1.00 94.75 90 ARG A O 1
ATOM 713 N N . LEU A 1 91 ? -4.308 10.866 2.970 1.00 94.06 91 LEU A N 1
ATOM 714 C CA . LEU A 1 91 ? -5.204 10.084 3.820 1.00 94.06 91 LEU A CA 1
ATOM 715 C C . LEU A 1 91 ? -4.575 9.732 5.176 1.00 94.06 91 LEU A C 1
ATOM 717 O O . LEU A 1 91 ? -5.275 9.201 6.036 1.00 94.06 91 LEU A O 1
ATOM 721 N N . ASP A 1 92 ? -3.303 10.068 5.400 1.00 87.62 92 ASP A N 1
ATOM 722 C CA . ASP A 1 92 ? -2.547 9.666 6.592 1.00 87.62 92 ASP A CA 1
ATOM 723 C C . ASP A 1 92 ? -3.168 10.194 7.898 1.00 87.62 92 ASP A C 1
ATOM 725 O O . ASP A 1 92 ? -3.263 9.479 8.891 1.00 87.62 92 ASP A O 1
ATOM 729 N N . SER A 1 93 ? -3.760 11.394 7.865 1.00 85.69 93 SER A N 1
ATOM 730 C CA . SER A 1 93 ? -4.510 11.940 9.011 1.00 85.69 93 SER A CA 1
ATOM 731 C C . SER A 1 93 ? -5.726 11.095 9.420 1.00 85.69 93 SER A C 1
ATOM 733 O O . SER A 1 93 ? -6.114 11.099 10.587 1.00 85.69 93 SER A O 1
ATOM 735 N N . LYS A 1 94 ? -6.337 10.349 8.488 1.00 92.94 94 LYS A N 1
ATOM 736 C CA . LYS A 1 94 ? -7.413 9.401 8.812 1.00 92.94 94 LYS A CA 1
ATOM 737 C C . LYS A 1 94 ? -6.859 8.089 9.360 1.00 92.94 94 LYS A C 1
ATOM 739 O O . LYS A 1 94 ? -7.509 7.471 10.199 1.00 92.94 94 LYS A O 1
ATOM 744 N N . MET A 1 95 ? -5.683 7.664 8.892 1.00 93.94 95 MET A N 1
ATOM 745 C CA . MET A 1 95 ? -5.054 6.401 9.287 1.00 93.94 95 MET A CA 1
ATOM 746 C C . MET A 1 95 ? -4.898 6.300 10.801 1.00 93.94 95 MET A C 1
ATOM 748 O O . MET A 1 95 ? -5.320 5.299 11.375 1.00 93.94 95 MET A O 1
ATOM 752 N N . GLU A 1 96 ? -4.407 7.352 11.457 1.00 92.06 96 GLU A N 1
ATOM 753 C CA . GLU A 1 96 ? -4.188 7.341 12.906 1.00 92.06 96 GLU A CA 1
ATOM 754 C C . GLU A 1 96 ? -5.493 7.129 13.698 1.00 92.06 96 GLU A C 1
ATOM 756 O O . GLU A 1 96 ? -5.566 6.263 14.574 1.00 92.06 96 GLU A O 1
ATOM 761 N N . ALA A 1 97 ? -6.560 7.855 13.345 1.00 94.81 97 ALA A N 1
ATOM 762 C CA . ALA A 1 97 ? -7.861 7.734 14.005 1.00 94.81 97 ALA A CA 1
ATOM 763 C C . ALA A 1 97 ? -8.476 6.333 13.830 1.00 94.81 97 ALA A C 1
ATOM 765 O O . ALA A 1 97 ? -9.001 5.747 14.781 1.00 94.81 97 ALA A O 1
ATOM 766 N N . HIS A 1 98 ? -8.385 5.788 12.619 1.00 97.31 98 HIS A N 1
ATOM 767 C CA . HIS A 1 98 ? -8.903 4.467 12.276 1.00 97.31 98 HIS A CA 1
ATOM 768 C C . HIS A 1 98 ? -8.119 3.337 12.957 1.00 97.31 98 HIS A C 1
ATOM 770 O O . HIS A 1 98 ? -8.712 2.415 13.525 1.00 97.31 98 HIS A O 1
ATOM 776 N N . LEU A 1 99 ? -6.788 3.434 12.970 1.00 95.56 99 LEU A N 1
ATOM 777 C CA . LEU A 1 99 ? -5.927 2.460 13.628 1.00 95.56 99 LEU A CA 1
ATOM 778 C C . LEU A 1 99 ? -6.132 2.457 15.149 1.00 95.56 99 LEU A C 1
ATOM 780 O O . LEU A 1 99 ? -6.265 1.385 15.738 1.00 95.56 99 LEU A O 1
ATOM 784 N N . SER A 1 100 ? -6.243 3.629 15.783 1.00 95.00 100 SER A N 1
ATOM 785 C CA . SER A 1 100 ? -6.563 3.719 17.216 1.00 95.00 100 SER A CA 1
ATOM 786 C C . SER A 1 100 ? -7.921 3.080 17.535 1.00 95.00 100 SER A C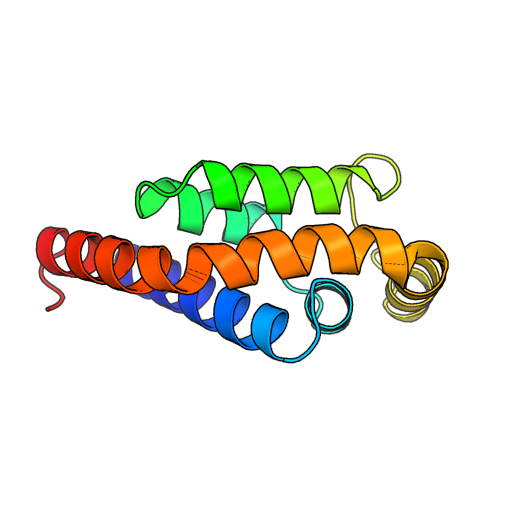 1
ATOM 788 O O . SER A 1 100 ? -8.039 2.274 18.460 1.00 95.00 100 SER A O 1
ATOM 790 N N . ALA A 1 101 ? -8.959 3.355 16.737 1.00 96.06 101 ALA A N 1
ATOM 791 C CA . ALA A 1 101 ? -10.265 2.723 16.925 1.00 96.06 101 ALA A CA 1
ATOM 792 C C . ALA A 1 101 ? -10.199 1.188 16.803 1.00 96.06 101 ALA A C 1
ATOM 794 O O . ALA A 1 101 ? -10.840 0.476 17.581 1.00 96.06 101 ALA A O 1
ATOM 795 N N . TYR A 1 102 ? -9.411 0.670 15.857 1.00 96.62 102 TYR A N 1
ATOM 796 C CA . TYR A 1 102 ? -9.180 -0.764 15.690 1.00 96.62 102 TYR A CA 1
ATOM 797 C C . TYR A 1 102 ? -8.446 -1.387 16.893 1.00 96.62 102 TYR A C 1
ATOM 799 O O . TYR A 1 102 ? -8.880 -2.422 17.405 1.00 96.62 102 TYR A O 1
ATOM 807 N N . LEU A 1 103 ? -7.388 -0.744 17.397 1.00 96.12 103 LEU A N 1
ATOM 808 C CA . LEU A 1 103 ? -6.618 -1.223 18.553 1.00 96.12 103 LEU A CA 1
ATOM 809 C C . LEU A 1 103 ? -7.442 -1.230 19.849 1.00 96.12 103 LEU A C 1
ATOM 811 O O . LEU A 1 103 ? -7.414 -2.224 20.578 1.00 96.12 103 LEU A O 1
ATOM 815 N N . LYS A 1 104 ? -8.261 -0.195 20.083 1.00 96.00 104 LYS A N 1
ATOM 816 C CA . LYS A 1 104 ? -9.242 -0.156 21.184 1.00 96.00 104 LYS A CA 1
ATOM 817 C C . LYS A 1 104 ? -10.222 -1.324 21.125 1.00 96.00 104 LYS A C 1
ATOM 819 O O . LYS A 1 104 ? -10.422 -2.015 22.122 1.00 96.00 104 LYS A O 1
ATOM 824 N N . LYS A 1 105 ? -10.808 -1.592 19.948 1.00 94.81 105 LYS A N 1
ATOM 825 C CA . LYS A 1 105 ? -11.714 -2.741 19.737 1.00 94.81 105 LYS A CA 1
ATOM 826 C C . LYS A 1 105 ? -11.011 -4.080 20.012 1.00 94.81 105 LYS A C 1
ATOM 828 O O . LYS A 1 105 ? -11.661 -5.025 20.451 1.00 94.81 105 LYS A O 1
ATOM 833 N N . ALA A 1 106 ? -9.702 -4.160 19.772 1.00 94.12 106 ALA A N 1
ATOM 834 C CA . ALA A 1 106 ? -8.883 -5.343 20.026 1.00 94.12 106 ALA A CA 1
ATOM 835 C C . ALA A 1 106 ? -8.372 -5.469 21.478 1.00 94.12 106 ALA A C 1
ATOM 837 O O . ALA A 1 106 ? -7.748 -6.481 21.800 1.00 94.12 106 ALA A O 1
ATOM 838 N N . GLY A 1 107 ? -8.627 -4.481 22.347 1.00 93.69 107 GLY A N 1
ATOM 839 C CA . GLY A 1 107 ? -8.160 -4.466 23.739 1.00 93.69 107 GLY A CA 1
ATOM 840 C C . GLY A 1 107 ? -6.657 -4.209 23.894 1.00 93.69 107 GLY A C 1
ATOM 841 O O . GLY A 1 107 ? -6.054 -4.717 24.836 1.00 93.69 107 GLY A O 1
ATOM 842 N N . LEU A 1 108 ? -6.050 -3.482 22.948 1.00 86.50 108 LEU A N 1
ATOM 843 C CA . LEU A 1 108 ? -4.612 -3.177 22.910 1.00 86.50 108 LEU A CA 1
ATOM 844 C C . LEU A 1 108 ? -4.278 -1.703 23.207 1.00 86.50 108 LEU A C 1
ATOM 846 O O . LEU A 1 108 ? -3.109 -1.331 23.130 1.00 86.50 108 LEU A O 1
ATOM 850 N N . GLU A 1 109 ? -5.277 -0.879 23.528 1.00 70.25 109 GLU A N 1
ATOM 851 C CA . GLU A 1 109 ? -5.131 0.542 23.881 1.00 70.25 109 GLU A CA 1
ATOM 852 C C . GLU A 1 109 ? -5.870 0.859 25.187 1.00 70.25 109 GLU A C 1
ATOM 854 O O . GLU A 1 109 ? -6.973 0.292 25.385 1.00 70.25 109 GLU A O 1
#

Secondary structure (DSSP, 8-state):
-HHHHHHHHHHHHHHHHHHHHHHHHHHTT--HHHHHHHHHHTT-HHHHHHHHHHHHTSGGG---SSHHHHHHHHHTTHHHHHHHHHHHHHHHHHHHHHHHHHHHHTT--

pLDDT: mean 95.89, std 3.52, range [70.25, 98.56]

Foldseek 3Di:
DVLVVLVVLQVVVLVQLVVQFVLSVVLVVDDLQVSLVSCVLLVNNVLSVLSQVVLVLDVVSDADPDNVRNNVSCVVVVVVRNVSSVVVNVCVVVSVVSSVVSCVVVVND